Protein AF-A0A1C5U8Q5-F1 (afdb_monomer_lite)

Foldseek 3Di:
DPQDPLNVCCVVAPLVRLCVLLVDDSVVSVCVNVVVDDDDPVSVVSSVVSVVVVVVVVVPDDDD

Sequence (64 aa):
MATTFINYYSSIFPKAALSRITGINERQLWHYAAGVHKPRKQQLEKIQNGINALAEELAAIDLV

Radius of gyration: 12.51 Å; chains: 1; bounding box: 38×20×26 Å

pLDDT: mean 84.77, std 11.06, range [43.03, 93.94]

Structure (mmCIF, N/CA/C/O backbone):
data_AF-A0A1C5U8Q5-F1
#
_entry.id   AF-A0A1C5U8Q5-F1
#
loop_
_atom_site.group_PDB
_atom_site.id
_atom_site.type_symbol
_atom_site.label_atom_id
_atom_site.label_alt_id
_atom_site.label_comp_id
_atom_site.label_asym_id
_atom_site.label_entity_id
_atom_site.label_seq_id
_atom_site.pdbx_PDB_ins_code
_atom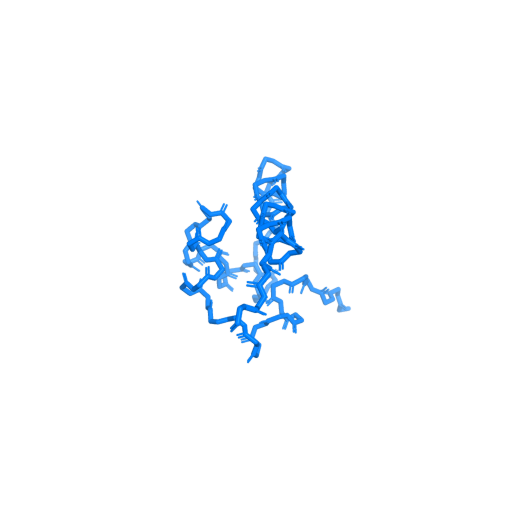_site.Cartn_x
_atom_site.Cartn_y
_atom_site.Cartn_z
_atom_site.occupancy
_atom_site.B_iso_or_equiv
_atom_site.auth_seq_id
_atom_site.auth_comp_id
_atom_site.auth_asym_id
_atom_site.auth_atom_id
_atom_site.pdbx_PDB_model_num
ATOM 1 N N . MET A 1 1 ? 15.616 -13.785 -5.951 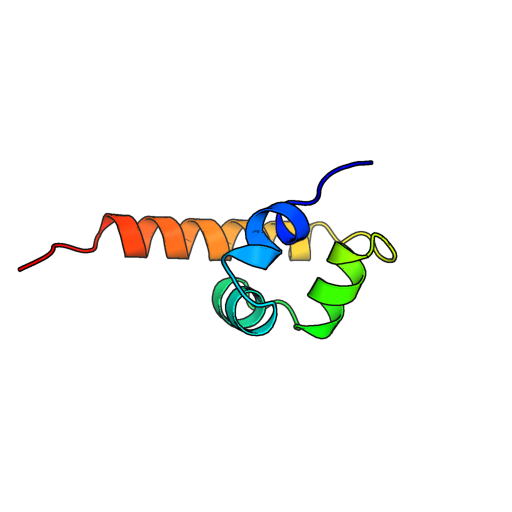1.00 43.03 1 MET A N 1
ATOM 2 C CA . MET A 1 1 ? 14.295 -13.219 -6.296 1.00 43.03 1 MET A CA 1
ATOM 3 C C . MET A 1 1 ? 13.628 -12.783 -4.999 1.00 43.03 1 MET A C 1
ATOM 5 O O . MET A 1 1 ? 13.060 -13.621 -4.318 1.00 43.03 1 MET A O 1
ATOM 9 N N . ALA A 1 2 ? 13.795 -11.528 -4.574 1.00 46.03 2 ALA A N 1
ATOM 10 C CA . ALA A 1 2 ? 13.116 -11.052 -3.369 1.00 46.03 2 ALA A CA 1
ATOM 11 C C . ALA A 1 2 ? 11.643 -10.806 -3.720 1.00 46.03 2 ALA A C 1
ATOM 13 O O . ALA A 1 2 ? 11.332 -9.879 -4.470 1.00 46.03 2 ALA A O 1
ATOM 14 N N . THR A 1 3 ? 10.748 -11.663 -3.236 1.00 53.19 3 THR A N 1
ATOM 15 C CA . THR A 1 3 ? 9.305 -11.470 -3.386 1.00 53.19 3 THR A CA 1
ATOM 16 C C . THR A 1 3 ? 8.925 -10.218 -2.604 1.00 53.19 3 THR A C 1
ATOM 18 O O . THR A 1 3 ? 8.858 -10.230 -1.380 1.00 53.19 3 THR A O 1
ATOM 21 N N . THR A 1 4 ? 8.754 -9.096 -3.305 1.00 66.75 4 THR A N 1
ATOM 22 C CA . THR A 1 4 ? 8.310 -7.847 -2.676 1.00 66.75 4 THR A CA 1
ATOM 23 C C . THR A 1 4 ? 6.872 -8.046 -2.200 1.00 66.75 4 THR A C 1
ATOM 25 O O . THR A 1 4 ? 6.092 -8.688 -2.902 1.00 66.75 4 THR A O 1
ATOM 28 N N . PHE A 1 5 ? 6.501 -7.488 -1.044 1.00 69.06 5 PHE A N 1
ATOM 29 C CA . PHE A 1 5 ? 5.133 -7.528 -0.497 1.00 69.06 5 PHE A CA 1
ATOM 30 C C . PHE A 1 5 ? 4.054 -7.270 -1.570 1.00 69.06 5 PHE A C 1
ATOM 32 O O . PHE A 1 5 ? 3.062 -7.985 -1.661 1.00 69.06 5 PHE A O 1
ATOM 39 N N . ILE A 1 6 ? 4.312 -6.304 -2.458 1.00 70.19 6 ILE A N 1
ATOM 40 C CA . ILE A 1 6 ? 3.441 -5.941 -3.584 1.00 70.19 6 ILE A CA 1
ATOM 41 C C . ILE A 1 6 ? 3.155 -7.136 -4.510 1.00 70.19 6 ILE A C 1
ATOM 43 O O . ILE A 1 6 ? 2.028 -7.290 -4.973 1.00 70.19 6 ILE A O 1
ATOM 47 N N . ASN A 1 7 ? 4.141 -7.997 -4.776 1.00 71.00 7 ASN A N 1
ATOM 48 C CA . ASN A 1 7 ? 3.965 -9.186 -5.615 1.00 71.00 7 ASN A CA 1
ATOM 49 C C . ASN A 1 7 ? 3.198 -10.285 -4.890 1.00 71.00 7 ASN A C 1
ATOM 51 O O . ASN A 1 7 ? 2.362 -10.937 -5.506 1.00 71.00 7 ASN A O 1
ATOM 55 N N . TYR A 1 8 ? 3.449 -10.457 -3.592 1.00 74.81 8 TYR A N 1
ATOM 56 C CA . TYR A 1 8 ? 2.768 -11.471 -2.790 1.00 74.81 8 TYR A CA 1
ATOM 57 C C . TYR A 1 8 ? 1.258 -11.210 -2.708 1.00 74.81 8 TYR A C 1
ATOM 59 O O . TYR A 1 8 ? 0.460 -12.124 -2.878 1.00 74.81 8 TYR A O 1
ATOM 67 N N . TYR A 1 9 ? 0.861 -9.946 -2.538 1.00 72.25 9 TYR A N 1
ATOM 68 C CA . TYR A 1 9 ? -0.546 -9.557 -2.408 1.00 72.25 9 TYR A CA 1
ATOM 69 C C . TYR A 1 9 ? -1.204 -9.108 -3.718 1.00 72.25 9 TYR A C 1
ATOM 71 O O . TYR A 1 9 ? -2.375 -8.740 -3.715 1.00 72.25 9 TYR A O 1
ATOM 79 N N . SER A 1 10 ? -0.499 -9.164 -4.852 1.00 72.62 10 SER A N 1
ATOM 80 C CA . SER A 1 10 ? -1.021 -8.708 -6.151 1.00 72.62 10 SER A CA 1
ATOM 81 C C . SER A 1 10 ? -2.215 -9.508 -6.683 1.00 72.62 10 SER A C 1
ATOM 83 O O . SER A 1 10 ? -2.877 -9.028 -7.603 1.00 72.62 10 SER A O 1
ATOM 85 N N . SER A 1 11 ? -2.461 -10.716 -6.166 1.00 72.50 11 SER A N 1
ATOM 86 C CA . SER A 1 11 ? -3.635 -11.544 -6.486 1.00 72.50 11 SER A CA 1
ATOM 87 C C . SER A 1 11 ? -4.851 -11.231 -5.610 1.00 72.50 11 SER A C 1
ATOM 89 O O . SER A 1 11 ? -5.970 -11.533 -6.007 1.00 72.50 11 SER A O 1
ATOM 91 N N . ILE A 1 12 ? -4.633 -10.626 -4.439 1.00 81.12 12 ILE A N 1
ATOM 92 C CA . ILE A 1 12 ? -5.671 -10.301 -3.452 1.00 81.12 12 ILE A CA 1
ATOM 93 C C . ILE A 1 12 ? -6.088 -8.837 -3.604 1.00 81.12 12 ILE A C 1
ATOM 95 O O . ILE A 1 12 ? -7.273 -8.519 -3.644 1.00 81.12 12 ILE A O 1
ATOM 99 N N . PHE A 1 13 ? -5.110 -7.942 -3.752 1.00 83.44 13 PHE A N 1
ATOM 100 C CA . PHE A 1 13 ? -5.338 -6.520 -3.956 1.00 83.44 13 PHE A CA 1
ATOM 101 C C . PHE A 1 13 ? -4.864 -6.094 -5.350 1.00 83.44 13 PHE A C 1
ATOM 103 O O . PHE A 1 13 ? -3.666 -6.182 -5.651 1.00 83.44 13 PHE A O 1
ATOM 110 N N . PRO A 1 14 ? -5.758 -5.570 -6.212 1.00 90.12 14 PRO A N 1
ATOM 111 C CA . PRO A 1 14 ? -5.323 -4.934 -7.447 1.00 90.12 14 PRO A CA 1
ATOM 112 C C . PRO A 1 14 ? -4.457 -3.709 -7.125 1.00 90.12 14 PRO A C 1
ATOM 114 O O . PRO A 1 14 ? -4.572 -3.095 -6.063 1.00 90.12 14 PRO A O 1
ATOM 117 N N . LYS A 1 15 ? -3.591 -3.309 -8.061 1.00 88.25 15 LYS A N 1
ATOM 118 C CA . LYS A 1 15 ? -2.619 -2.225 -7.834 1.00 88.25 15 LYS A CA 1
ATOM 119 C C . LYS A 1 15 ? -3.322 -0.895 -7.535 1.00 88.25 15 LYS A C 1
ATOM 121 O O . LYS A 1 15 ? -2.853 -0.144 -6.686 1.00 88.25 15 LYS A O 1
ATOM 126 N N . ALA A 1 16 ? -4.488 -0.660 -8.136 1.00 90.69 16 ALA A N 1
ATOM 127 C CA . ALA A 1 16 ? -5.367 0.456 -7.797 1.00 90.69 16 ALA A CA 1
ATOM 128 C C . ALA A 1 16 ? -5.843 0.435 -6.328 1.00 90.69 16 ALA A C 1
ATOM 130 O O . ALA A 1 16 ? -5.889 1.482 -5.685 1.00 90.69 16 ALA A O 1
ATOM 131 N N . ALA A 1 17 ? -6.155 -0.737 -5.761 1.00 90.50 17 ALA A N 1
ATOM 132 C CA . ALA A 1 17 ? -6.526 -0.852 -4.347 1.00 90.50 17 ALA A CA 1
ATOM 133 C C . ALA A 1 17 ? -5.317 -0.597 -3.439 1.00 90.50 17 ALA A C 1
ATOM 135 O O . ALA A 1 17 ? -5.407 0.208 -2.517 1.00 90.50 17 ALA A O 1
ATOM 136 N N . LEU A 1 18 ? -4.160 -1.188 -3.755 1.00 89.75 18 LEU A N 1
ATOM 137 C CA . LEU A 1 18 ? -2.911 -0.912 -3.034 1.00 89.75 18 LEU A CA 1
ATOM 138 C C . LEU A 1 18 ? -2.538 0.576 -3.086 1.00 89.75 18 LEU A C 1
ATOM 140 O O . LEU A 1 18 ? -2.056 1.122 -2.097 1.00 89.75 18 LEU A O 1
ATOM 144 N N . SER A 1 19 ? -2.792 1.248 -4.210 1.00 93.00 19 SER A N 1
ATOM 145 C CA . SER A 1 19 ? -2.591 2.691 -4.355 1.00 93.00 19 SER A CA 1
ATOM 146 C C . SER A 1 19 ? -3.475 3.490 -3.395 1.00 93.00 19 SER A C 1
ATOM 148 O O . SER A 1 19 ? -2.979 4.401 -2.738 1.00 93.00 19 SER A O 1
ATOM 150 N N . ARG A 1 20 ? -4.750 3.109 -3.245 1.00 93.00 20 ARG A N 1
ATOM 151 C CA . ARG A 1 20 ? -5.676 3.739 -2.288 1.00 93.00 20 ARG A CA 1
ATOM 152 C C . ARG A 1 20 ? -5.266 3.498 -0.836 1.00 93.00 20 ARG A C 1
ATOM 154 O O . ARG A 1 20 ? -5.245 4.447 -0.066 1.00 93.00 20 ARG A O 1
ATOM 161 N N . ILE A 1 21 ? -4.892 2.264 -0.494 1.00 91.56 21 ILE A N 1
ATOM 162 C CA . ILE A 1 21 ? -4.487 1.874 0.868 1.00 91.56 21 ILE A CA 1
ATOM 163 C C . ILE A 1 21 ? -3.192 2.586 1.286 1.00 91.56 21 ILE A C 1
ATOM 165 O O . ILE A 1 21 ? -3.071 3.086 2.397 1.00 91.56 21 ILE A O 1
ATOM 169 N N . THR A 1 22 ? -2.199 2.634 0.395 1.00 91.81 22 THR A N 1
ATOM 170 C CA . THR A 1 22 ? -0.841 3.105 0.733 1.00 91.81 22 THR A CA 1
ATOM 171 C C . THR A 1 22 ? -0.566 4.560 0.354 1.00 91.81 22 THR A C 1
ATOM 173 O O . THR A 1 22 ? 0.463 5.119 0.739 1.00 91.81 22 THR A O 1
ATOM 176 N N . GLY A 1 23 ? -1.423 5.177 -0.465 1.00 92.44 23 GLY A N 1
ATOM 177 C CA . GLY A 1 23 ? -1.191 6.503 -1.045 1.00 92.44 23 GLY A CA 1
ATOM 178 C C . GLY A 1 23 ? -0.028 6.560 -2.049 1.00 92.44 23 GLY A C 1
ATOM 179 O O . GLY A 1 23 ? 0.429 7.649 -2.407 1.00 92.44 23 GLY A O 1
ATOM 180 N N . ILE A 1 24 ? 0.499 5.411 -2.490 1.00 92.62 24 ILE A N 1
ATOM 181 C CA . ILE A 1 24 ? 1.534 5.329 -3.528 1.00 92.62 24 ILE A CA 1
ATOM 182 C C . ILE A 1 24 ? 0.879 5.354 -4.905 1.00 92.62 24 ILE A C 1
ATOM 184 O O . ILE A 1 24 ? -0.158 4.736 -5.122 1.00 92.62 24 ILE A O 1
ATOM 188 N N . ASN A 1 25 ? 1.506 6.027 -5.870 1.00 92.50 25 ASN A N 1
ATOM 189 C CA . ASN A 1 25 ? 1.020 6.041 -7.246 1.00 92.50 25 ASN A CA 1
ATOM 190 C C . ASN A 1 25 ? 1.008 4.618 -7.840 1.00 92.50 25 ASN A C 1
ATOM 192 O O . ASN A 1 25 ? 2.014 3.911 -7.787 1.00 92.50 25 ASN A O 1
ATOM 196 N N . GLU A 1 26 ? -0.099 4.219 -8.465 1.00 91.69 26 GLU A N 1
ATOM 197 C CA . GLU A 1 26 ? -0.256 2.889 -9.064 1.00 91.69 26 GLU A CA 1
ATOM 198 C C . GLU A 1 26 ? 0.879 2.518 -10.036 1.00 91.69 26 GLU A C 1
ATOM 200 O O . GLU A 1 26 ? 1.395 1.400 -9.999 1.00 91.69 26 GLU A O 1
ATOM 205 N N . ARG A 1 27 ? 1.349 3.466 -10.857 1.00 91.25 27 ARG A N 1
ATOM 206 C CA . ARG A 1 27 ? 2.468 3.237 -11.784 1.00 91.25 27 ARG A CA 1
ATOM 207 C C . ARG A 1 27 ? 3.765 2.915 -11.035 1.00 91.25 27 ARG A C 1
ATOM 209 O O . ARG A 1 27 ? 4.533 2.067 -11.477 1.00 91.25 27 ARG A O 1
ATOM 216 N N . GLN A 1 28 ? 4.001 3.544 -9.882 1.00 90.94 28 GLN A N 1
ATOM 217 C CA . GLN A 1 28 ? 5.153 3.216 -9.036 1.00 90.94 28 GLN A CA 1
ATOM 218 C C . GLN A 1 28 ? 5.037 1.797 -8.473 1.00 90.94 28 GLN A C 1
ATOM 220 O O . GLN A 1 28 ? 6.023 1.066 -8.484 1.00 90.94 28 GLN A O 1
ATOM 225 N N . LEU A 1 29 ? 3.837 1.371 -8.069 1.00 89.69 29 LEU A N 1
ATOM 226 C CA . LEU A 1 29 ? 3.602 -0.002 -7.613 1.00 89.69 29 LEU A CA 1
ATOM 227 C C . LEU A 1 29 ? 3.896 -1.029 -8.713 1.00 89.69 29 LEU A C 1
ATOM 229 O O . LEU A 1 29 ? 4.521 -2.047 -8.425 1.00 89.69 29 LEU A O 1
ATOM 233 N N . TRP A 1 30 ? 3.535 -0.746 -9.970 1.00 88.75 30 TRP A N 1
ATOM 234 C CA . TRP A 1 30 ? 3.902 -1.588 -11.118 1.00 88.75 30 TRP A CA 1
ATOM 235 C C . TRP A 1 30 ? 5.417 -1.716 -11.294 1.00 88.75 30 TRP A C 1
ATOM 237 O O . TRP A 1 30 ? 5.935 -2.818 -11.476 1.00 88.75 30 TRP A O 1
ATOM 247 N N . HIS A 1 31 ? 6.145 -0.607 -11.186 1.00 88.06 31 HIS A N 1
ATOM 248 C CA . HIS A 1 31 ? 7.603 -0.612 -11.280 1.00 88.06 31 HIS A CA 1
ATOM 249 C C . HIS A 1 31 ? 8.284 -1.374 -10.138 1.00 88.06 31 HIS A C 1
ATOM 251 O O . HIS A 1 31 ? 9.294 -2.044 -10.362 1.00 88.06 31 HIS A O 1
ATOM 257 N N . TYR A 1 32 ? 7.738 -1.279 -8.925 1.00 87.50 32 TYR A N 1
ATOM 258 C CA . TYR A 1 32 ? 8.244 -2.001 -7.757 1.00 87.50 32 TYR A CA 1
ATOM 259 C C . TYR A 1 32 ? 7.944 -3.494 -7.851 1.00 87.50 32 TYR A C 1
ATOM 261 O O . TYR A 1 32 ? 8.818 -4.310 -7.569 1.00 87.50 32 TYR A O 1
ATOM 269 N N . ALA A 1 33 ? 6.746 -3.852 -8.317 1.00 83.56 33 ALA A N 1
ATOM 270 C CA . ALA A 1 33 ? 6.351 -5.231 -8.580 1.00 83.56 33 ALA A CA 1
ATOM 271 C C . ALA A 1 33 ? 7.274 -5.902 -9.611 1.00 83.56 33 ALA A C 1
ATOM 273 O O . ALA A 1 33 ? 7.756 -7.015 -9.402 1.00 83.56 33 ALA A O 1
ATOM 274 N N . ALA A 1 34 ? 7.597 -5.186 -10.689 1.00 83.94 34 ALA A N 1
ATOM 275 C CA . ALA A 1 34 ? 8.518 -5.655 -11.719 1.00 83.94 34 ALA A CA 1
ATOM 276 C C . ALA A 1 34 ? 9.995 -5.679 -11.269 1.00 83.94 34 ALA A C 1
ATOM 278 O O . ALA A 1 34 ? 10.852 -6.142 -12.016 1.00 83.94 34 ALA A O 1
ATOM 279 N N . GLY A 1 35 ? 10.320 -5.155 -10.079 1.00 81.50 35 GLY A N 1
ATOM 280 C CA . GLY A 1 35 ? 11.694 -5.065 -9.573 1.00 81.50 35 GLY A CA 1
ATOM 281 C C . GLY A 1 35 ? 12.581 -4.058 -10.315 1.00 81.50 35 GLY A C 1
ATOM 282 O O . GLY A 1 35 ? 13.783 -4.009 -10.064 1.00 81.50 35 GLY A O 1
ATOM 283 N N . VAL A 1 36 ? 12.000 -3.246 -11.206 1.00 82.00 36 VAL A N 1
ATOM 284 C CA . VAL A 1 36 ? 12.713 -2.260 -12.038 1.00 82.00 36 VAL A CA 1
ATOM 285 C C . VAL A 1 36 ? 13.201 -1.088 -11.190 1.00 82.00 36 VAL A C 1
ATOM 287 O O . VAL A 1 36 ? 14.300 -0.577 -11.392 1.00 82.00 36 VAL A O 1
ATOM 290 N N . HIS A 1 37 ? 12.402 -0.678 -10.204 1.00 82.69 37 HIS A N 1
ATOM 291 C CA . HIS A 1 37 ? 12.747 0.404 -9.291 1.00 82.69 37 HIS A CA 1
ATOM 292 C C . HIS A 1 37 ? 12.707 -0.071 -7.840 1.00 82.69 37 HIS A C 1
ATOM 294 O O . HIS A 1 37 ? 11.797 -0.788 -7.429 1.00 82.69 37 HIS A O 1
ATOM 300 N N . LYS A 1 38 ? 13.687 0.366 -7.044 1.00 83.00 38 LYS A N 1
ATOM 301 C CA . LYS A 1 38 ? 13.674 0.177 -5.592 1.00 83.00 38 LYS A CA 1
ATOM 302 C C . LYS A 1 38 ? 13.001 1.390 -4.937 1.00 83.00 38 LYS A C 1
ATOM 304 O O . LYS A 1 38 ? 13.454 2.512 -5.187 1.00 83.00 38 LYS A O 1
ATOM 309 N N . PRO A 1 39 ? 11.946 1.203 -4.124 1.00 85.12 39 PRO A N 1
ATOM 310 C CA . PRO A 1 39 ? 11.298 2.309 -3.431 1.00 85.12 39 PRO A CA 1
ATOM 311 C C . PRO A 1 39 ? 12.281 3.005 -2.487 1.00 85.12 39 PRO A C 1
ATOM 313 O O . PRO A 1 39 ? 13.122 2.360 -1.857 1.00 85.12 39 PRO A O 1
ATOM 316 N N . ARG A 1 40 ? 12.160 4.327 -2.350 1.00 90.19 40 ARG A N 1
ATOM 317 C CA . ARG A 1 40 ? 12.917 5.071 -1.330 1.00 90.19 40 ARG A CA 1
ATOM 318 C C . ARG A 1 40 ? 12.369 4.755 0.062 1.00 90.19 40 ARG A C 1
ATOM 320 O O . ARG A 1 40 ? 11.201 4.394 0.193 1.00 90.19 40 ARG A O 1
ATOM 327 N N . LYS A 1 41 ? 13.168 4.992 1.108 1.00 90.06 41 LYS A N 1
ATOM 328 C CA . LYS A 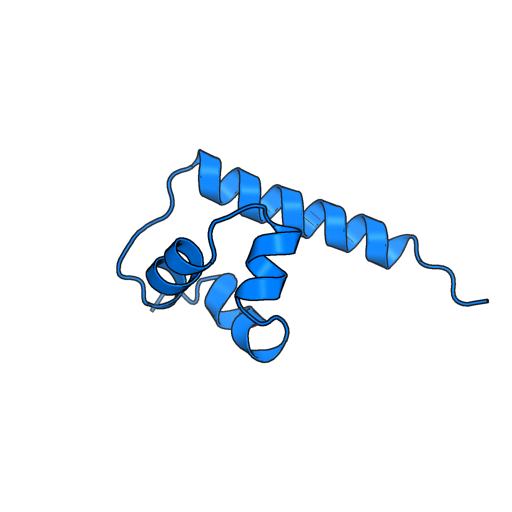1 41 ? 12.773 4.753 2.510 1.00 90.06 41 LYS A CA 1
ATOM 329 C C . LYS A 1 41 ? 11.394 5.339 2.853 1.00 90.06 41 LYS A C 1
ATOM 331 O O . LYS A 1 41 ? 10.538 4.616 3.335 1.00 90.06 41 LYS A O 1
ATOM 336 N N . GLN A 1 42 ? 11.138 6.594 2.480 1.00 91.00 42 GLN A N 1
ATOM 337 C CA . GLN A 1 42 ? 9.842 7.251 2.710 1.00 91.00 42 GLN A CA 1
ATOM 338 C C . GLN A 1 42 ? 8.658 6.538 2.031 1.00 91.00 42 GLN A C 1
ATOM 340 O O . GLN A 1 42 ? 7.545 6.546 2.542 1.00 91.00 42 GLN A O 1
ATOM 345 N N . GLN A 1 43 ? 8.868 5.929 0.860 1.00 90.50 43 GLN A N 1
ATOM 346 C CA . GLN A 1 43 ? 7.813 5.178 0.175 1.00 90.50 43 GLN A CA 1
ATOM 347 C C . GLN A 1 43 ? 7.589 3.817 0.826 1.00 90.50 43 GLN A C 1
ATOM 349 O O . GLN A 1 43 ? 6.446 3.385 0.911 1.00 90.50 43 GLN A O 1
ATOM 354 N N . LEU A 1 44 ? 8.652 3.170 1.311 1.00 88.44 44 LEU A N 1
ATOM 355 C CA . LEU A 1 44 ? 8.524 1.955 2.117 1.00 88.44 44 LEU A CA 1
ATOM 356 C C . LEU A 1 44 ? 7.720 2.235 3.391 1.00 88.44 44 LEU A C 1
ATOM 358 O O . LEU A 1 44 ? 6.794 1.491 3.690 1.00 88.44 44 LEU A O 1
ATOM 362 N N . GLU A 1 45 ? 8.013 3.340 4.080 1.00 92.06 45 GLU A N 1
ATOM 363 C CA . GLU A 1 45 ? 7.268 3.782 5.267 1.00 92.06 45 GLU A CA 1
ATOM 364 C C . GLU A 1 45 ? 5.796 4.062 4.938 1.00 92.06 45 GLU A C 1
ATOM 366 O O . GLU A 1 45 ? 4.916 3.590 5.649 1.00 92.06 45 GLU A O 1
ATOM 371 N N . LYS A 1 46 ? 5.497 4.745 3.823 1.00 91.81 46 LYS A N 1
ATOM 372 C CA . LYS A 1 46 ? 4.107 4.950 3.372 1.00 91.81 46 LYS A CA 1
ATOM 373 C C . LYS A 1 46 ? 3.368 3.641 3.105 1.00 91.81 46 LYS A C 1
ATOM 375 O O . LYS A 1 46 ? 2.221 3.498 3.517 1.00 91.81 46 LYS A O 1
ATOM 380 N N . ILE A 1 47 ? 4.023 2.695 2.429 1.00 88.62 47 ILE A N 1
ATOM 381 C CA . ILE A 1 47 ? 3.448 1.372 2.166 1.00 88.62 47 ILE A CA 1
ATOM 382 C C . ILE A 1 47 ? 3.143 0.674 3.490 1.00 88.62 47 ILE A C 1
ATOM 384 O O . ILE A 1 47 ? 2.010 0.248 3.693 1.00 88.62 47 ILE A O 1
ATOM 388 N N . GLN A 1 48 ? 4.117 0.617 4.400 1.00 90.44 48 GLN A N 1
ATOM 389 C CA . GLN A 1 48 ? 3.959 -0.039 5.696 1.00 90.44 48 GLN A CA 1
ATOM 390 C C . GLN A 1 48 ? 2.844 0.599 6.532 1.00 90.44 48 GLN A C 1
ATOM 392 O O . GLN A 1 48 ? 1.996 -0.115 7.060 1.00 90.44 48 GLN A O 1
ATOM 397 N N . ASN A 1 49 ? 2.812 1.929 6.615 1.00 93.75 49 ASN A N 1
ATOM 398 C CA . ASN A 1 49 ? 1.817 2.649 7.407 1.00 93.75 49 ASN A CA 1
ATOM 399 C C . ASN A 1 49 ? 0.401 2.458 6.855 1.00 93.75 49 ASN A C 1
ATOM 401 O O . ASN A 1 49 ? -0.517 2.227 7.632 1.00 93.75 49 ASN A O 1
ATOM 405 N N . GLY A 1 50 ? 0.222 2.501 5.530 1.00 92.25 50 GLY A N 1
ATOM 406 C CA . GLY A 1 50 ? -1.088 2.265 4.916 1.00 92.25 50 GLY A CA 1
ATOM 407 C C . GLY A 1 50 ? -1.607 0.846 5.156 1.00 92.25 50 GLY A C 1
ATOM 408 O O . GLY A 1 50 ? -2.788 0.653 5.423 1.00 92.25 50 GLY A O 1
ATOM 409 N N . ILE A 1 51 ? -0.717 -0.152 5.122 1.00 90.31 51 ILE A N 1
ATOM 410 C CA . ILE A 1 51 ? -1.079 -1.542 5.435 1.00 90.31 51 ILE A CA 1
ATOM 411 C C . ILE A 1 51 ? -1.438 -1.694 6.915 1.00 90.31 51 ILE A C 1
ATOM 413 O O . ILE A 1 51 ? -2.425 -2.353 7.224 1.00 90.31 51 ILE A O 1
ATOM 417 N N . ASN A 1 52 ? -0.661 -1.091 7.819 1.00 92.75 52 ASN A N 1
ATOM 418 C CA . ASN A 1 52 ? -0.945 -1.147 9.254 1.00 92.75 52 ASN A CA 1
ATOM 419 C C . AS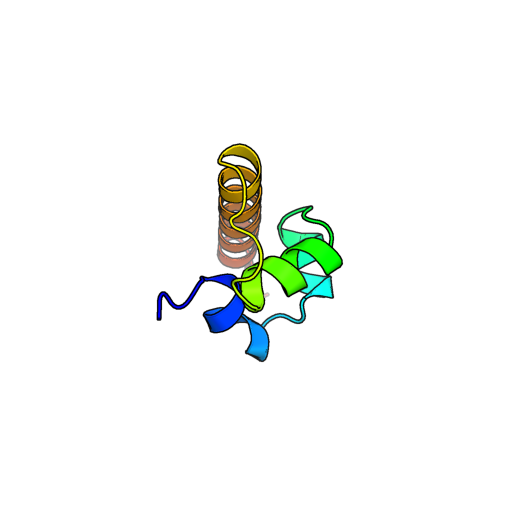N A 1 52 ? -2.302 -0.508 9.571 1.00 92.75 52 ASN A C 1
ATOM 421 O O . ASN A 1 52 ? -3.096 -1.111 10.282 1.00 92.75 52 ASN A O 1
ATOM 425 N N . ALA A 1 53 ? -2.598 0.650 8.974 1.00 93.44 53 ALA A N 1
ATOM 426 C CA . ALA A 1 53 ? -3.888 1.316 9.133 1.00 93.44 53 ALA A CA 1
ATOM 427 C C . ALA A 1 53 ? -5.051 0.444 8.633 1.00 93.44 53 ALA A C 1
ATOM 429 O O . ALA A 1 53 ? -6.050 0.300 9.329 1.00 93.44 53 ALA A O 1
ATOM 430 N N . LEU A 1 54 ? -4.901 -0.199 7.467 1.00 91.19 54 LEU A N 1
ATOM 431 C CA . LEU A 1 54 ? -5.903 -1.146 6.972 1.00 91.19 54 LEU A CA 1
ATOM 432 C C . LEU A 1 54 ? -6.080 -2.336 7.924 1.00 91.19 54 LEU A C 1
ATOM 434 O O . LEU A 1 54 ? -7.199 -2.780 8.145 1.00 91.19 54 LEU A O 1
ATOM 438 N N . ALA A 1 55 ? -4.993 -2.881 8.472 1.00 91.25 55 ALA A N 1
ATOM 439 C CA . ALA A 1 55 ? -5.071 -4.006 9.399 1.00 91.25 55 ALA A CA 1
ATOM 440 C C . ALA A 1 55 ? -5.798 -3.628 10.699 1.00 91.25 55 ALA A C 1
ATOM 442 O O . ALA A 1 55 ? -6.610 -4.413 11.182 1.00 91.25 55 ALA A O 1
ATOM 443 N N . GLU A 1 56 ? -5.537 -2.434 11.233 1.00 93.94 5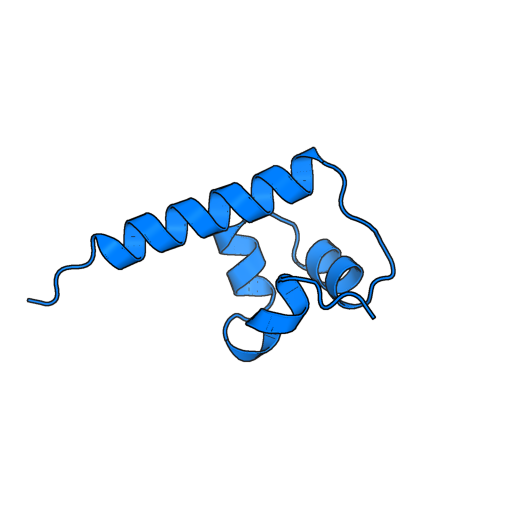6 GLU A N 1
ATOM 444 C CA . GLU A 1 56 ? -6.251 -1.884 12.390 1.00 93.94 56 GLU A CA 1
ATOM 445 C C . GLU A 1 56 ? -7.738 -1.683 12.085 1.00 93.94 56 GLU A C 1
ATOM 447 O O . GLU A 1 56 ? -8.582 -2.107 12.871 1.00 93.94 56 GLU A O 1
ATOM 452 N N . GLU A 1 57 ? -8.060 -1.106 10.923 1.00 92.06 57 GLU A N 1
ATOM 453 C CA . GLU A 1 57 ? -9.440 -0.917 10.470 1.00 92.06 57 GLU A CA 1
ATOM 454 C C . GLU A 1 57 ? -10.171 -2.259 10.365 1.00 92.06 57 GLU A C 1
A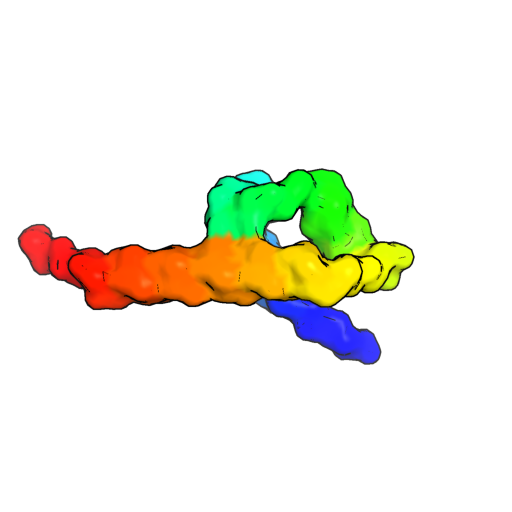TOM 456 O O . GLU A 1 57 ? -11.243 -2.412 10.940 1.00 92.06 57 GLU A O 1
ATOM 461 N N . LEU A 1 58 ? -9.566 -3.255 9.708 1.00 90.69 58 LEU A N 1
ATOM 462 C CA . LEU A 1 58 ? -10.138 -4.596 9.555 1.00 90.69 58 LEU A CA 1
ATOM 463 C C . LEU A 1 58 ? -10.308 -5.326 10.893 1.00 90.69 58 LEU A C 1
ATOM 465 O O . LEU A 1 58 ? -11.285 -6.048 11.065 1.00 90.69 58 LEU A O 1
ATOM 469 N N . ALA A 1 59 ? -9.374 -5.156 11.832 1.00 92.38 59 ALA A N 1
ATOM 470 C CA . ALA A 1 59 ? -9.453 -5.763 13.160 1.00 92.38 59 ALA A CA 1
ATOM 471 C C . ALA A 1 59 ? -10.530 -5.114 14.044 1.00 92.38 59 ALA A C 1
ATOM 473 O O . ALA A 1 59 ? -11.046 -5.763 14.952 1.00 92.38 59 ALA A O 1
ATOM 474 N N . ALA A 1 60 ? -10.857 -3.846 13.786 1.00 92.38 60 ALA A N 1
ATOM 475 C CA . ALA A 1 60 ? -11.913 -3.113 14.473 1.00 92.38 60 ALA A CA 1
ATOM 476 C C . ALA A 1 60 ? -13.312 -3.360 13.880 1.00 92.38 60 ALA A C 1
ATOM 478 O O . ALA A 1 60 ? -14.294 -2.861 14.432 1.00 92.38 60 ALA A O 1
ATOM 479 N N . ILE A 1 61 ? -13.425 -4.106 12.773 1.00 89.94 61 ILE A N 1
ATOM 480 C CA . ILE A 1 61 ? -14.725 -4.492 12.217 1.00 89.94 61 ILE A CA 1
ATOM 481 C C . ILE A 1 61 ? -15.391 -5.477 13.175 1.00 89.94 61 ILE A C 1
ATOM 483 O O . ILE A 1 61 ? -14.892 -6.580 13.392 1.00 89.94 61 ILE A O 1
ATOM 487 N N . ASP A 1 62 ? -16.558 -5.090 13.678 1.00 86.44 62 ASP A N 1
ATOM 488 C CA . ASP A 1 62 ? -17.495 -5.995 14.330 1.00 86.44 62 ASP A CA 1
ATOM 489 C C . ASP A 1 62 ? -18.612 -6.345 13.341 1.00 86.44 62 ASP A C 1
ATOM 491 O O . ASP A 1 62 ? -19.174 -5.466 12.675 1.00 86.44 62 ASP A O 1
ATOM 495 N N . LEU A 1 63 ? -18.890 -7.637 13.191 1.00 78.44 63 LEU A N 1
ATOM 496 C CA . LEU A 1 63 ? -19.934 -8.125 12.295 1.00 78.44 63 LEU A CA 1
ATOM 497 C C . LEU A 1 63 ? -21.223 -8.241 13.108 1.00 78.44 63 LEU A C 1
ATOM 499 O O . LEU A 1 63 ? -21.381 -9.180 13.884 1.00 78.44 63 LEU A O 1
ATOM 503 N N . VAL A 1 64 ? -22.114 -7.262 12.931 1.00 68.94 64 VAL A N 1
ATOM 504 C CA . VAL A 1 64 ? -23.471 -7.257 13.507 1.00 68.94 64 VAL A CA 1
ATOM 505 C C . VAL A 1 64 ? -24.358 -8.293 12.825 1.00 68.94 64 VAL A C 1
ATOM 507 O O . VAL A 1 64 ? -24.309 -8.374 11.575 1.00 68.94 64 VAL A O 1
#

Secondary structure (DSSP, 8-state):
----HHHHTTTTS-HHHHHHHH---HHHHHHHHTTSSPPPHHHHHHHHHHHHHHHHHHHT----